Protein AF-A0A0G0KEW1-F1 (afdb_monomer_lite)

Secondary structure (DSSP, 8-state):
--THHHHHHHHHHHHHHHHHHHHHTTSHHHHHHHHHHHHHHHHHHHHHHHHHHHHHHHHHHHHHHHHHHHHHHTSS-------HHHHHHHHHHHHHHHTT--HHHHHHHHHHTT--HHHHHHHHHHHHHTT--

Foldseek 3Di:
DDPVVVVVVVVVVVVVVVVVLCVVPPDDPVSVVVVVVCCCVVVVVCVVVVVVVVVVVVVVCVVVVVVVVVVVVVPPDPPPPCDPVLVVLLVQQVVCVVVVHDLVRSLVVCVVVVDDNVSNVVSVVVNVVVVPD

pLDDT: mean 72.84, std 13.75, range [43.03, 92.44]

Sequence (133 aa):
MNSSNRISRVFLGMVASFLLLSLFVGGPVNAISLILVSIICTGGVSLILWIPLWFGVGLVISSLLPVVTNSFKKSEAPEHNISNDQKALIDYIHQSRAKGVSDDNVFSLLKSNGWAENAIHDAFGLVATHKET

Radius of gyration: 34.49 Å; chains: 1; bounding box: 68×23×78 Å

Structure (mmCIF, N/CA/C/O backbone):
data_AF-A0A0G0KEW1-F1
#
_entry.id   AF-A0A0G0KEW1-F1
#
loop_
_atom_site.group_PDB
_atom_site.id
_atom_site.type_symbol
_atom_site.label_atom_id
_atom_site.label_alt_id
_atom_site.label_comp_id
_atom_site.label_asym_id
_atom_site.label_entity_id
_atom_site.label_seq_id
_atom_site.pdbx_PDB_ins_code
_atom_site.Cartn_x
_atom_site.Cartn_y
_atom_site.Cartn_z
_atom_site.occupancy
_atom_site.B_iso_or_equiv
_atom_site.auth_seq_id
_atom_site.auth_comp_id
_atom_site.auth_asym_id
_atom_site.auth_atom_id
_atom_site.pdbx_PDB_model_num
ATOM 1 N N . MET A 1 1 ? 29.039 -9.812 3.686 1.00 44.22 1 MET A N 1
ATOM 2 C CA . MET A 1 1 ? 29.073 -10.389 2.320 1.00 44.22 1 MET A CA 1
ATOM 3 C C . MET A 1 1 ? 29.167 -9.262 1.299 1.00 44.22 1 MET A C 1
ATOM 5 O O . MET A 1 1 ? 28.386 -8.323 1.353 1.00 44.22 1 MET A O 1
ATOM 9 N N . ASN A 1 2 ? 30.200 -9.329 0.458 1.00 49.66 2 ASN A N 1
ATOM 10 C CA . ASN A 1 2 ? 30.865 -8.220 -0.237 1.00 49.66 2 ASN A CA 1
ATOM 11 C C . ASN A 1 2 ? 30.043 -7.518 -1.336 1.00 49.66 2 ASN A C 1
ATOM 13 O O . ASN A 1 2 ? 29.828 -8.084 -2.408 1.00 49.66 2 ASN A O 1
ATOM 17 N N . SER A 1 3 ? 29.730 -6.233 -1.128 1.00 54.19 3 SER A N 1
ATOM 18 C CA . SER A 1 3 ? 29.239 -5.305 -2.169 1.00 54.19 3 SER A CA 1
ATOM 19 C C . SER A 1 3 ? 30.257 -5.102 -3.314 1.00 54.19 3 SER A C 1
ATOM 21 O O . SER A 1 3 ? 29.886 -4.941 -4.477 1.00 54.19 3 SER A O 1
ATOM 23 N N . SER A 1 4 ? 31.555 -5.245 -3.014 1.00 56.41 4 SER A N 1
ATOM 24 C CA . SER A 1 4 ? 32.667 -5.096 -3.970 1.00 56.41 4 SER A CA 1
ATOM 25 C C . SER A 1 4 ? 32.585 -6.054 -5.177 1.00 56.41 4 SER A C 1
ATOM 27 O O . SER A 1 4 ? 32.877 -5.669 -6.310 1.00 56.41 4 SER A O 1
ATOM 29 N N . ASN A 1 5 ? 32.061 -7.271 -4.986 1.00 58.31 5 ASN A N 1
ATOM 30 C CA . ASN A 1 5 ? 32.001 -8.283 -6.048 1.00 58.31 5 ASN A CA 1
ATOM 31 C C . ASN A 1 5 ? 30.899 -8.011 -7.085 1.00 58.31 5 ASN A C 1
ATOM 33 O O . ASN A 1 5 ? 30.982 -8.508 -8.207 1.00 58.31 5 ASN A O 1
ATOM 37 N N . ARG A 1 6 ? 29.858 -7.242 -6.734 1.00 57.31 6 ARG A N 1
ATOM 38 C CA . ARG A 1 6 ? 28.781 -6.892 -7.677 1.00 57.31 6 ARG A CA 1
ATOM 39 C C . ARG A 1 6 ? 29.214 -5.762 -8.601 1.00 57.31 6 ARG A C 1
ATOM 41 O O . ARG A 1 6 ? 29.045 -5.875 -9.809 1.00 57.31 6 ARG A O 1
ATOM 48 N N . ILE A 1 7 ? 29.848 -4.732 -8.042 1.00 64.88 7 ILE A N 1
ATOM 49 C CA . ILE A 1 7 ? 30.355 -3.586 -8.807 1.00 64.88 7 ILE A CA 1
ATOM 50 C C . ILE A 1 7 ? 31.463 -4.034 -9.766 1.00 64.88 7 ILE A C 1
ATOM 52 O O . ILE A 1 7 ? 31.437 -3.669 -10.937 1.00 64.88 7 ILE A O 1
ATOM 56 N N . SER A 1 8 ? 32.369 -4.907 -9.313 1.00 64.75 8 SER A N 1
ATOM 57 C CA . SER A 1 8 ? 33.441 -5.441 -10.159 1.00 64.75 8 SER A CA 1
ATOM 58 C C . SER A 1 8 ? 32.909 -6.250 -11.350 1.00 64.75 8 SER A C 1
ATOM 60 O O . SER A 1 8 ? 33.399 -6.081 -12.461 1.00 64.75 8 SER A O 1
ATOM 62 N N . ARG A 1 9 ? 31.849 -7.055 -11.175 1.00 61.75 9 ARG A N 1
ATOM 63 C CA . ARG A 1 9 ? 31.232 -7.822 -12.276 1.00 61.75 9 ARG A CA 1
ATOM 64 C C . ARG A 1 9 ? 30.520 -6.936 -13.297 1.00 61.75 9 ARG A C 1
ATOM 66 O O . ARG A 1 9 ? 30.607 -7.210 -14.490 1.00 61.75 9 ARG A O 1
ATOM 73 N N . VAL A 1 10 ? 29.854 -5.874 -12.842 1.00 72.31 10 VAL A N 1
ATOM 74 C CA . VAL A 1 10 ? 29.202 -4.902 -13.736 1.00 72.31 10 VAL A CA 1
ATOM 75 C C . VAL A 1 10 ? 30.251 -4.123 -14.533 1.00 72.31 10 VAL A C 1
ATOM 77 O O . VAL A 1 10 ? 30.109 -3.981 -15.744 1.00 72.31 10 VAL A O 1
ATOM 80 N N . PHE A 1 11 ? 31.349 -3.710 -13.893 1.00 73.88 11 PHE A N 1
ATOM 81 C CA . PHE A 1 11 ? 32.467 -3.056 -14.579 1.00 73.88 11 PHE A CA 1
ATOM 82 C C . PHE A 1 11 ? 33.154 -3.978 -15.590 1.00 73.88 11 PHE A C 1
ATOM 84 O O . PHE A 1 11 ? 33.426 -3.558 -16.712 1.00 73.88 11 PHE A O 1
ATOM 91 N N . LEU A 1 12 ? 33.385 -5.246 -15.233 1.00 73.44 12 LEU A N 1
ATOM 92 C CA . LEU A 1 12 ? 34.001 -6.218 -16.138 1.00 73.44 12 LEU A CA 1
ATOM 93 C C . LEU A 1 12 ? 33.116 -6.485 -17.364 1.00 73.44 12 LEU A C 1
ATOM 95 O O . LEU A 1 12 ? 33.622 -6.548 -18.480 1.00 73.44 12 LEU A O 1
ATOM 99 N N . GLY A 1 13 ? 31.796 -6.583 -17.169 1.00 68.88 13 GLY A N 1
ATOM 100 C CA . GLY A 1 13 ? 30.834 -6.741 -18.261 1.00 68.88 13 GLY A CA 1
ATOM 101 C C . GLY A 1 13 ? 30.776 -5.520 -19.181 1.00 68.88 13 GLY A C 1
ATOM 102 O O . GLY A 1 13 ? 30.733 -5.671 -20.402 1.00 68.88 13 GLY A O 1
ATOM 103 N N . MET A 1 14 ? 30.844 -4.314 -18.612 1.00 72.94 14 MET A N 1
ATOM 104 C CA . MET A 1 14 ? 30.840 -3.063 -19.373 1.00 72.94 14 MET A CA 1
ATOM 105 C C . MET A 1 14 ? 32.108 -2.914 -20.224 1.00 72.94 14 MET A C 1
ATOM 107 O O . MET A 1 14 ? 32.018 -2.632 -21.417 1.00 72.94 14 MET A O 1
ATOM 111 N N . VAL A 1 15 ? 33.281 -3.179 -19.641 1.00 75.56 15 VAL A N 1
ATOM 112 C CA . VAL A 1 15 ? 34.573 -3.090 -20.339 1.00 75.56 15 VAL A CA 1
ATOM 113 C C . VAL A 1 15 ? 34.709 -4.181 -21.405 1.00 75.56 15 VAL A C 1
ATOM 115 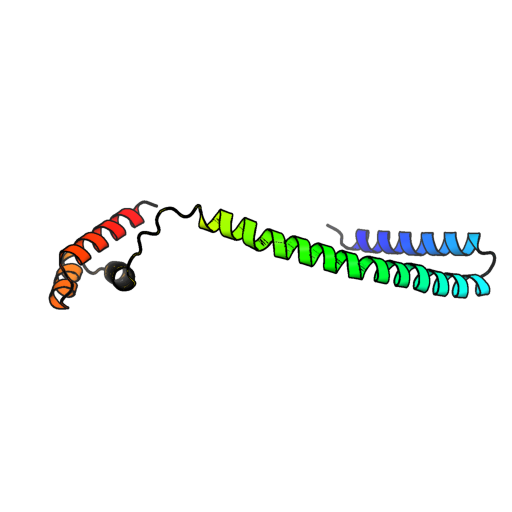O O . VAL A 1 15 ? 35.147 -3.892 -22.517 1.00 75.56 15 VAL A O 1
ATOM 118 N N . ALA A 1 16 ? 34.274 -5.413 -21.114 1.00 73.31 16 ALA A N 1
ATOM 119 C CA . ALA A 1 16 ? 34.300 -6.510 -22.081 1.00 73.31 16 ALA A CA 1
ATOM 120 C C . ALA A 1 16 ? 33.385 -6.239 -23.284 1.00 73.31 16 ALA A C 1
ATOM 122 O O . ALA A 1 16 ? 33.799 -6.434 -24.424 1.00 73.31 16 ALA A O 1
ATOM 123 N N . SER A 1 17 ? 32.177 -5.721 -23.045 1.00 67.00 17 SER A N 1
ATOM 124 C CA . SER A 1 17 ? 31.239 -5.369 -24.120 1.00 67.00 17 SER A CA 1
ATOM 125 C C . SER A 1 17 ? 31.782 -4.232 -24.990 1.00 67.00 17 SER A C 1
ATOM 127 O O . SER A 1 17 ? 31.677 -4.281 -26.213 1.00 67.00 17 SER A O 1
ATOM 129 N N . PHE A 1 18 ? 32.427 -3.236 -24.373 1.00 64.81 18 PHE A N 1
ATOM 130 C CA . PHE A 1 18 ? 33.020 -2.097 -25.075 1.00 64.81 18 PHE A CA 1
ATOM 131 C C . PHE A 1 18 ? 34.221 -2.493 -25.951 1.00 64.81 18 PHE A C 1
ATOM 133 O O . PHE A 1 18 ? 34.363 -2.011 -27.078 1.00 64.81 18 PHE A O 1
ATOM 140 N N . LEU A 1 19 ? 35.061 -3.414 -25.466 1.00 67.88 19 LEU A N 1
ATOM 141 C CA . LEU A 1 19 ? 36.190 -3.964 -26.221 1.00 67.88 19 LEU A CA 1
ATOM 142 C C . LEU A 1 19 ? 35.734 -4.848 -27.387 1.00 67.88 19 LEU A C 1
ATOM 144 O O . LEU A 1 19 ? 36.279 -4.729 -28.484 1.00 67.88 19 LEU A O 1
ATOM 148 N N . LEU A 1 20 ? 34.714 -5.687 -27.179 1.00 64.50 20 LEU A N 1
ATOM 149 C CA . LEU A 1 20 ? 34.178 -6.555 -28.231 1.00 64.50 20 LEU A CA 1
ATOM 150 C C . LEU A 1 20 ? 33.554 -5.736 -29.373 1.00 64.50 20 LEU A C 1
ATOM 152 O O . LEU A 1 20 ? 33.775 -6.031 -30.546 1.00 64.50 20 LEU A O 1
ATOM 156 N N . LEU A 1 21 ? 32.830 -4.667 -29.025 1.00 57.31 21 LEU A N 1
ATOM 157 C CA . LEU A 1 21 ? 32.245 -3.731 -29.987 1.00 57.31 21 LEU A CA 1
ATOM 158 C C . LEU A 1 21 ? 33.313 -2.911 -30.724 1.00 57.31 21 LEU A C 1
ATOM 160 O O . LEU A 1 21 ? 33.190 -2.692 -31.926 1.00 57.31 21 LEU A O 1
ATOM 164 N N . SER A 1 22 ? 34.391 -2.509 -30.042 1.00 57.84 22 SER A N 1
ATOM 165 C CA . SER A 1 22 ? 35.506 -1.789 -30.679 1.00 57.84 22 SER A CA 1
ATOM 166 C C . SER A 1 22 ? 36.270 -2.652 -31.689 1.00 57.84 22 SER A C 1
ATOM 168 O O . SER A 1 22 ? 36.723 -2.137 -32.710 1.00 57.84 22 SER A O 1
ATOM 170 N N . LEU A 1 23 ? 36.382 -3.961 -31.435 1.00 61.72 23 LEU A N 1
ATOM 171 C CA . LEU A 1 23 ? 37.024 -4.917 -32.343 1.00 61.72 23 LEU A CA 1
ATOM 172 C C . LEU A 1 23 ? 36.184 -5.208 -33.593 1.00 61.72 23 LEU A C 1
ATOM 174 O O . LEU A 1 23 ? 36.739 -5.324 -34.681 1.00 61.72 23 LEU A O 1
ATOM 178 N N . PHE A 1 24 ? 34.858 -5.290 -33.460 1.00 55.12 24 PHE A N 1
ATOM 179 C CA . PHE A 1 24 ? 33.966 -5.600 -34.584 1.00 55.12 24 PHE A CA 1
ATOM 180 C C . PHE A 1 24 ? 33.756 -4.434 -35.563 1.00 55.12 24 PHE A C 1
ATOM 182 O O . PHE A 1 24 ? 33.413 -4.669 -36.718 1.00 55.12 24 PHE A O 1
ATOM 189 N N . VAL A 1 25 ? 33.948 -3.184 -35.127 1.00 58.78 25 VAL A N 1
ATOM 190 C CA . VAL A 1 25 ? 33.561 -1.990 -35.908 1.00 58.78 25 VAL A CA 1
ATOM 191 C C . VAL A 1 25 ? 34.741 -1.335 -36.652 1.00 58.78 25 VAL A C 1
ATOM 193 O O . VAL A 1 25 ? 34.546 -0.415 -37.442 1.00 58.78 25 VAL A O 1
ATOM 196 N N . GLY A 1 26 ? 35.970 -1.840 -36.492 1.00 55.66 26 GLY A N 1
ATOM 197 C CA . GLY A 1 26 ? 37.084 -1.495 -37.389 1.00 55.66 26 GLY A CA 1
ATOM 198 C C . GLY A 1 26 ? 37.611 -0.055 -37.283 1.00 55.66 26 GLY A C 1
ATOM 199 O O . GLY A 1 26 ? 38.239 0.431 -38.219 1.00 55.66 26 GLY A O 1
ATOM 200 N N . GLY A 1 27 ? 37.382 0.637 -36.161 1.00 58.91 27 GLY A N 1
ATOM 201 C CA . GLY A 1 27 ? 38.000 1.938 -35.881 1.00 58.91 27 GLY A CA 1
ATOM 202 C C . GLY A 1 27 ? 37.186 2.846 -34.945 1.00 58.91 27 GLY A C 1
ATOM 203 O O . GLY A 1 27 ? 35.954 2.816 -34.963 1.00 58.91 27 GLY A O 1
ATOM 204 N N . PRO A 1 28 ? 37.848 3.701 -34.141 1.00 56.88 28 PRO A N 1
ATOM 205 C CA . PRO A 1 28 ? 37.214 4.427 -33.033 1.00 56.88 28 PRO A CA 1
ATOM 206 C C . PRO A 1 28 ? 36.264 5.557 -33.464 1.00 56.88 28 PRO A C 1
ATOM 208 O O . PRO A 1 28 ? 35.354 5.908 -32.717 1.00 56.88 28 PRO A O 1
ATOM 211 N N . VAL A 1 29 ? 36.430 6.120 -34.665 1.00 58.34 29 VAL A N 1
ATOM 212 C CA . VAL A 1 29 ? 35.687 7.324 -35.088 1.00 58.34 29 VAL A CA 1
ATOM 213 C C . VAL A 1 29 ? 34.282 6.987 -35.613 1.00 58.34 29 VAL A C 1
ATOM 215 O O . VAL A 1 29 ? 33.314 7.662 -35.269 1.00 58.34 29 VAL A O 1
ATOM 218 N N . ASN A 1 30 ? 34.137 5.890 -36.365 1.00 54.59 30 ASN A N 1
ATOM 219 C CA . ASN A 1 30 ? 32.829 5.410 -36.837 1.00 54.59 30 ASN A CA 1
ATOM 220 C C . ASN A 1 30 ? 32.065 4.627 -35.757 1.00 54.59 30 ASN A C 1
ATOM 222 O O . ASN A 1 30 ? 30.833 4.614 -35.760 1.00 54.59 30 ASN A O 1
ATOM 226 N N . ALA A 1 31 ? 32.778 4.033 -34.794 1.00 57.78 31 ALA A N 1
ATOM 227 C CA . ALA A 1 31 ? 32.175 3.314 -33.677 1.00 57.78 31 ALA A CA 1
ATOM 228 C C . ALA A 1 31 ? 31.360 4.232 -32.755 1.00 57.78 31 ALA A C 1
ATOM 230 O O . ALA A 1 31 ? 30.256 3.867 -32.370 1.00 57.78 31 ALA A O 1
ATOM 231 N N . ILE A 1 32 ? 31.841 5.442 -32.447 1.00 63.81 32 ILE A N 1
ATOM 232 C CA . ILE A 1 32 ? 31.125 6.369 -31.550 1.00 63.81 32 ILE A CA 1
ATOM 233 C C . ILE A 1 32 ? 29.800 6.841 -32.169 1.00 63.81 32 ILE A C 1
ATOM 235 O O . ILE A 1 32 ? 28.782 6.869 -31.477 1.00 63.81 32 ILE A O 1
ATOM 239 N N . SER A 1 33 ? 29.779 7.144 -33.472 1.00 62.25 33 SER A N 1
ATOM 240 C CA . SER A 1 33 ? 28.545 7.548 -34.166 1.00 62.25 33 SER A CA 1
ATOM 241 C C . SER A 1 33 ? 27.540 6.400 -34.284 1.00 62.25 33 SER A C 1
ATOM 243 O O . SER A 1 33 ? 26.349 6.607 -34.052 1.00 62.25 33 SER A O 1
ATOM 245 N N . LEU A 1 34 ? 28.000 5.175 -34.568 1.00 61.34 34 LEU A N 1
ATOM 246 C CA . LEU A 1 34 ? 27.132 3.994 -34.588 1.00 61.34 34 LEU A CA 1
ATOM 247 C C . LEU A 1 34 ? 26.630 3.610 -33.195 1.00 61.34 34 LEU A C 1
ATOM 249 O O . LEU A 1 34 ? 25.489 3.182 -33.070 1.00 61.34 34 LEU A O 1
ATOM 253 N N . ILE A 1 35 ? 27.430 3.797 -32.144 1.00 66.62 35 ILE A N 1
ATOM 254 C CA . ILE A 1 35 ? 27.013 3.558 -30.758 1.00 66.62 35 ILE A CA 1
ATOM 255 C C . ILE A 1 35 ? 25.976 4.596 -30.326 1.00 66.62 35 ILE A C 1
ATOM 257 O O . ILE A 1 35 ? 24.980 4.212 -29.730 1.00 66.62 35 ILE A O 1
ATOM 261 N N . LEU A 1 36 ? 26.138 5.880 -30.658 1.00 63.09 36 LEU A N 1
ATOM 262 C CA . LEU A 1 36 ? 25.136 6.908 -30.346 1.00 63.09 36 LEU A CA 1
ATOM 263 C C . LEU A 1 36 ? 23.820 6.676 -31.096 1.00 63.09 36 LEU A C 1
ATOM 265 O O . LEU A 1 36 ? 22.760 6.705 -30.476 1.00 63.09 36 LEU A O 1
ATOM 269 N N . VAL A 1 37 ? 23.876 6.370 -32.396 1.00 68.69 37 VAL A N 1
ATOM 270 C CA . VAL A 1 37 ? 22.687 6.000 -33.182 1.00 68.69 37 VAL A CA 1
ATOM 271 C C . VAL A 1 37 ? 22.062 4.715 -32.651 1.00 68.69 37 VAL A C 1
ATOM 273 O O . VAL A 1 37 ? 20.852 4.657 -32.492 1.00 68.69 37 VAL A O 1
ATOM 276 N N . SER A 1 38 ? 22.860 3.710 -32.292 1.00 68.00 38 SER A N 1
ATOM 277 C CA . SER A 1 38 ? 22.361 2.464 -31.712 1.00 68.00 38 SER A CA 1
ATOM 278 C C . SER A 1 38 ? 21.774 2.681 -30.319 1.00 68.00 38 SER A C 1
ATOM 280 O O . SER A 1 38 ? 20.731 2.125 -30.025 1.00 68.00 38 SER A O 1
ATOM 282 N N . ILE A 1 39 ? 22.333 3.543 -29.470 1.00 68.38 39 ILE A N 1
ATOM 283 C CA . ILE A 1 39 ? 21.757 3.882 -28.158 1.00 68.38 39 ILE A CA 1
ATOM 284 C C . ILE A 1 39 ? 20.456 4.669 -28.327 1.00 68.38 39 ILE A C 1
ATOM 286 O O . ILE A 1 39 ? 19.509 4.422 -27.590 1.00 68.38 39 ILE A O 1
ATOM 290 N N . ILE A 1 40 ? 20.364 5.571 -29.305 1.00 66.44 40 ILE A N 1
ATOM 291 C CA . ILE A 1 40 ? 19.131 6.312 -29.602 1.00 66.44 40 ILE A CA 1
ATOM 292 C C . ILE A 1 40 ? 18.082 5.394 -30.246 1.00 66.44 40 ILE A C 1
ATOM 294 O O . ILE A 1 40 ? 16.905 5.502 -29.922 1.00 66.44 40 ILE A O 1
ATOM 298 N N . CYS A 1 41 ? 18.476 4.442 -31.092 1.00 64.94 41 CYS A N 1
ATOM 299 C CA . CYS A 1 41 ? 17.567 3.456 -31.675 1.00 64.94 41 CYS A CA 1
ATOM 300 C C . CYS A 1 41 ? 17.147 2.393 -30.652 1.00 64.94 41 CYS A C 1
ATOM 302 O O . CYS A 1 41 ? 15.973 2.072 -30.564 1.00 64.94 41 CYS A O 1
ATOM 304 N N . THR A 1 42 ? 18.053 1.888 -29.820 1.00 67.75 42 THR A N 1
ATOM 305 C CA . THR A 1 42 ? 17.747 0.884 -28.787 1.00 67.75 42 THR A CA 1
ATOM 306 C C . THR A 1 42 ? 17.006 1.533 -27.620 1.00 67.75 42 THR A C 1
ATOM 308 O O . THR A 1 42 ? 16.014 0.994 -27.146 1.00 67.75 42 THR A O 1
ATOM 311 N N . GLY A 1 43 ? 17.422 2.727 -27.197 1.00 62.75 43 GLY A N 1
ATOM 312 C CA . GLY A 1 43 ? 16.775 3.516 -26.152 1.00 62.75 43 GLY A CA 1
ATOM 313 C C . GLY A 1 43 ? 15.441 4.104 -26.601 1.00 62.75 43 GLY A C 1
ATOM 314 O O . GLY A 1 43 ? 14.470 4.017 -25.863 1.00 62.75 43 GLY A O 1
ATOM 315 N N . GLY A 1 44 ? 15.354 4.629 -27.824 1.00 67.50 44 GLY A N 1
ATOM 316 C CA . GLY A 1 44 ? 14.130 5.194 -28.394 1.00 67.50 44 GLY A CA 1
ATOM 317 C C . GLY A 1 44 ? 13.083 4.134 -28.727 1.00 67.50 44 GLY A C 1
ATOM 318 O O . GLY A 1 44 ? 11.924 4.289 -28.348 1.00 67.50 44 GLY A O 1
ATOM 319 N N . VAL A 1 45 ? 13.478 3.020 -29.357 1.00 70.88 45 VAL A N 1
ATOM 320 C CA . VAL A 1 45 ? 12.552 1.907 -29.637 1.00 70.88 45 VAL A CA 1
ATOM 321 C C . VAL A 1 45 ? 12.145 1.209 -28.342 1.00 70.88 45 VAL A C 1
ATOM 323 O O . VAL A 1 45 ? 10.969 0.890 -28.174 1.00 70.88 45 VAL A O 1
ATOM 326 N N . SER A 1 46 ? 13.064 1.043 -27.381 1.00 68.81 46 SER A N 1
ATOM 327 C CA . SER A 1 46 ? 12.695 0.526 -26.062 1.00 68.81 46 SER A CA 1
ATOM 328 C C . SER A 1 46 ? 11.726 1.467 -25.349 1.00 68.81 46 SER A C 1
ATOM 330 O O . SER A 1 46 ? 10.796 0.969 -24.730 1.00 68.81 46 SER A O 1
ATOM 332 N N . LEU A 1 47 ? 11.871 2.795 -25.454 1.00 69.75 47 LEU A N 1
ATOM 333 C CA . LEU A 1 47 ? 10.936 3.745 -24.836 1.00 69.75 47 LEU A CA 1
ATOM 334 C C . LEU A 1 47 ? 9.546 3.684 -25.487 1.00 69.75 47 LEU A C 1
ATOM 336 O O . LEU A 1 47 ? 8.533 3.673 -24.788 1.00 69.75 47 LEU A O 1
ATOM 340 N N . ILE A 1 48 ? 9.504 3.592 -26.819 1.00 77.25 48 ILE A N 1
ATOM 341 C CA . ILE A 1 48 ? 8.266 3.470 -27.602 1.00 77.25 48 ILE A CA 1
ATOM 342 C C . ILE A 1 48 ? 7.536 2.162 -27.303 1.00 77.25 48 ILE A C 1
ATOM 344 O O . ILE A 1 48 ? 6.312 2.159 -27.292 1.00 77.25 48 ILE A O 1
ATOM 348 N N . LEU A 1 49 ? 8.249 1.066 -27.036 1.00 74.12 49 LEU A N 1
ATOM 349 C CA . LEU A 1 49 ? 7.639 -0.196 -26.606 1.00 74.12 49 LEU A CA 1
ATOM 350 C C . LEU A 1 49 ? 7.249 -0.179 -25.122 1.00 74.12 49 LEU A C 1
ATOM 352 O O . LEU A 1 49 ? 6.263 -0.801 -24.735 1.00 74.12 49 LEU A O 1
ATOM 356 N N . TRP A 1 50 ? 7.988 0.549 -24.286 1.00 73.19 50 TRP A N 1
ATOM 357 C CA . TRP A 1 50 ? 7.783 0.588 -22.839 1.00 73.19 50 TRP A CA 1
ATOM 358 C C . TRP A 1 50 ? 6.545 1.388 -22.422 1.00 73.19 50 TRP A C 1
ATOM 360 O O . TRP A 1 50 ? 5.809 0.958 -21.535 1.00 73.19 50 TRP A O 1
ATOM 370 N N . ILE A 1 51 ? 6.279 2.521 -23.081 1.00 81.31 51 ILE A N 1
ATOM 371 C CA . ILE A 1 51 ? 5.102 3.367 -22.817 1.00 81.31 51 ILE A CA 1
ATOM 372 C C . ILE A 1 51 ? 3.769 2.598 -22.978 1.00 81.31 51 ILE A C 1
ATOM 374 O O . ILE A 1 51 ? 2.984 2.584 -22.026 1.00 81.31 51 ILE A O 1
ATOM 378 N N . PRO A 1 52 ? 3.483 1.920 -24.109 1.00 78.00 52 PRO A N 1
ATOM 379 C CA . PRO A 1 52 ? 2.252 1.151 -24.269 1.00 78.00 52 PRO A CA 1
ATOM 380 C C . PRO A 1 52 ? 2.216 -0.083 -23.363 1.00 78.00 52 PRO A C 1
ATOM 382 O O . PRO A 1 52 ? 1.138 -0.452 -22.900 1.00 78.00 52 PRO A O 1
ATOM 385 N N . LEU A 1 53 ? 3.370 -0.687 -23.045 1.00 79.75 53 LEU A N 1
ATOM 386 C CA . LEU A 1 53 ? 3.439 -1.796 -22.093 1.00 79.75 53 LEU A CA 1
ATOM 387 C C . LEU A 1 53 ? 2.963 -1.356 -20.699 1.00 79.75 53 LEU A C 1
ATOM 389 O O . LEU A 1 53 ? 2.126 -2.022 -20.097 1.00 79.75 53 LEU A O 1
ATOM 393 N N . TRP A 1 54 ? 3.431 -0.203 -20.213 1.00 81.88 54 TRP A N 1
ATOM 394 C CA . TRP A 1 54 ? 3.005 0.362 -18.927 1.00 81.88 54 TRP A CA 1
ATOM 395 C C . TRP A 1 54 ? 1.531 0.745 -18.910 1.00 81.88 54 TRP A C 1
ATOM 397 O O . TRP A 1 54 ? 0.843 0.492 -17.922 1.00 81.88 54 TRP A O 1
ATOM 407 N N . PHE A 1 55 ? 1.031 1.304 -20.010 1.00 86.62 55 PHE A N 1
ATOM 408 C CA . PHE A 1 55 ? -0.385 1.626 -20.135 1.00 86.62 55 PHE A CA 1
ATOM 409 C C . PHE A 1 55 ? -1.259 0.362 -20.106 1.00 86.62 55 PHE A C 1
ATOM 411 O O . PHE A 1 55 ? -2.269 0.317 -19.404 1.00 86.62 55 PHE A O 1
ATOM 418 N N . GLY A 1 56 ? -0.828 -0.700 -20.795 1.00 85.75 56 GLY A N 1
ATOM 419 C CA . GLY A 1 56 ? -1.488 -2.005 -20.773 1.00 85.75 56 GLY A CA 1
ATOM 420 C C . GLY A 1 56 ? -1.504 -2.628 -19.377 1.00 85.75 56 GLY A C 1
ATOM 421 O O . GLY A 1 56 ? -2.563 -3.023 -18.894 1.00 85.75 56 GLY A O 1
ATOM 422 N N . VAL A 1 57 ? -0.358 -2.651 -18.688 1.00 86.50 57 VAL A N 1
ATOM 423 C CA . VAL A 1 57 ? -0.273 -3.153 -17.306 1.00 86.50 57 VAL A CA 1
ATOM 424 C C . VAL A 1 57 ? -1.157 -2.328 -16.362 1.00 86.50 57 VAL A C 1
ATOM 426 O O . VAL A 1 57 ? -1.875 -2.902 -15.545 1.00 86.50 57 VAL A O 1
ATOM 429 N N . GLY A 1 58 ? -1.181 -1.000 -16.507 1.00 84.94 58 GLY A N 1
ATOM 430 C CA . GLY A 1 58 ? -2.034 -0.115 -15.712 1.00 84.94 58 GLY A CA 1
ATOM 431 C C . GLY A 1 58 ? -3.532 -0.381 -15.901 1.00 84.94 58 GLY A C 1
ATOM 432 O O . GLY A 1 58 ? -4.270 -0.431 -14.913 1.00 84.94 58 GLY A O 1
ATOM 433 N N . LEU A 1 59 ? -3.981 -0.622 -17.138 1.00 85.50 59 LEU A N 1
ATOM 434 C CA . LEU A 1 59 ? -5.373 -0.986 -17.434 1.00 85.50 59 LEU A CA 1
ATOM 435 C C . LEU A 1 59 ? -5.741 -2.362 -16.873 1.00 85.50 59 LEU A C 1
ATOM 437 O O . LEU A 1 59 ? -6.807 -2.515 -16.277 1.00 85.50 59 LEU A O 1
ATOM 441 N N . VAL A 1 60 ? -4.852 -3.348 -17.009 1.00 86.06 60 VAL A N 1
ATOM 442 C CA . VAL A 1 60 ? -5.067 -4.700 -16.473 1.00 86.06 60 VAL A CA 1
ATOM 443 C C . VAL A 1 60 ? -5.181 -4.665 -14.947 1.00 86.06 60 VAL A C 1
ATOM 445 O O . VAL A 1 60 ? -6.129 -5.218 -14.394 1.00 86.06 60 VAL A O 1
ATOM 448 N N . ILE A 1 61 ? -4.281 -3.957 -14.258 1.00 84.44 61 ILE A N 1
ATOM 449 C CA . ILE A 1 61 ? -4.325 -3.810 -12.795 1.00 84.44 61 ILE A CA 1
ATOM 450 C C . ILE A 1 61 ? -5.598 -3.077 -12.357 1.00 84.44 61 ILE A C 1
ATOM 452 O O . ILE A 1 61 ? -6.281 -3.533 -11.441 1.00 84.44 61 ILE A O 1
ATOM 456 N N . SER A 1 62 ? -5.959 -1.987 -13.038 1.00 83.00 62 SER A N 1
ATOM 457 C CA . SER A 1 62 ? -7.178 -1.222 -12.738 1.00 83.00 62 SER A CA 1
ATOM 458 C C . SER A 1 62 ? -8.450 -2.049 -12.935 1.00 83.00 62 SER A C 1
ATOM 460 O O . SER A 1 62 ? -9.404 -1.886 -12.181 1.00 83.00 62 SER A O 1
ATOM 462 N N . SER A 1 63 ? -8.460 -2.971 -13.902 1.00 79.62 63 SER A N 1
ATOM 463 C CA . SER A 1 63 ? -9.584 -3.882 -14.130 1.00 79.62 63 SER A CA 1
ATOM 464 C C . SER A 1 63 ? -9.621 -5.056 -13.147 1.00 79.62 63 SER A C 1
ATOM 466 O O . SER A 1 63 ? -10.705 -5.566 -12.864 1.00 79.62 63 SER A O 1
ATOM 468 N N . LEU A 1 64 ? -8.474 -5.498 -12.619 1.00 77.56 64 LEU A N 1
ATOM 469 C CA . LEU A 1 64 ? -8.414 -6.559 -11.606 1.00 77.56 64 LEU A CA 1
ATOM 470 C C . LEU A 1 64 ? -8.717 -6.052 -10.191 1.00 77.56 64 LEU A C 1
ATOM 472 O O . LEU A 1 64 ? -9.272 -6.804 -9.388 1.00 77.56 64 LEU A O 1
ATOM 476 N N . LEU A 1 65 ? -8.401 -4.792 -9.880 1.00 74.12 65 LEU A N 1
ATOM 477 C CA . LEU A 1 65 ? -8.680 -4.184 -8.576 1.00 74.12 65 LEU A CA 1
ATOM 478 C C . LEU A 1 65 ? -10.141 -4.351 -8.105 1.00 74.12 65 LEU A C 1
ATOM 480 O O . LEU A 1 65 ? -10.331 -4.801 -6.973 1.00 74.12 65 LEU A O 1
ATOM 484 N N . PRO A 1 66 ? -11.184 -4.053 -8.909 1.00 71.50 66 PRO A N 1
ATOM 485 C CA . PRO A 1 66 ? -12.573 -4.237 -8.486 1.00 71.50 66 PRO A CA 1
ATOM 486 C C . PRO A 1 66 ? -12.938 -5.714 -8.295 1.00 71.50 66 PRO A C 1
ATOM 488 O O . PRO A 1 66 ? -13.743 -6.036 -7.430 1.00 71.50 66 PRO A O 1
ATOM 491 N N . VAL A 1 67 ? -12.333 -6.638 -9.047 1.00 73.88 67 VAL A N 1
ATOM 492 C CA . VAL A 1 67 ? -12.615 -8.081 -8.927 1.00 73.88 67 VAL A CA 1
ATOM 493 C C . VAL A 1 67 ? -12.038 -8.644 -7.628 1.00 73.88 67 VAL A C 1
ATOM 495 O O . VAL A 1 67 ? -12.712 -9.394 -6.920 1.00 73.88 67 VAL A O 1
ATOM 498 N N . VAL A 1 68 ? -10.817 -8.239 -7.272 1.00 69.69 68 VAL A N 1
ATOM 499 C CA . VAL A 1 68 ? -10.164 -8.659 -6.026 1.00 69.69 68 VAL A CA 1
ATOM 500 C C . VAL A 1 68 ? -10.817 -7.981 -4.820 1.00 69.69 68 VAL A C 1
ATOM 502 O O . VAL A 1 68 ? -11.164 -8.661 -3.860 1.00 69.69 68 VAL A O 1
ATOM 505 N N . THR A 1 69 ? -11.087 -6.674 -4.875 1.00 67.81 69 THR A N 1
ATOM 506 C CA . THR A 1 69 ? -11.739 -5.958 -3.760 1.00 67.81 69 THR A CA 1
ATOM 507 C C . THR A 1 69 ? -13.178 -6.417 -3.511 1.00 67.81 69 THR A C 1
ATOM 509 O O . THR A 1 69 ? -13.577 -6.542 -2.354 1.00 67.81 69 THR A O 1
ATOM 512 N N . ASN A 1 70 ? -13.942 -6.767 -4.552 1.00 60.75 70 ASN A N 1
ATOM 513 C CA . ASN A 1 70 ? -15.270 -7.368 -4.383 1.00 60.75 70 ASN A CA 1
ATOM 514 C C . ASN A 1 70 ? -15.208 -8.810 -3.855 1.00 60.75 70 ASN A C 1
ATOM 516 O O . ASN A 1 70 ? -16.136 -9.250 -3.180 1.00 60.75 70 ASN A O 1
ATOM 520 N N . SER A 1 71 ? -14.119 -9.538 -4.122 1.00 58.06 71 SER A N 1
ATOM 521 C CA . SER A 1 71 ? -13.914 -10.887 -3.578 1.00 58.06 71 SER A CA 1
ATOM 522 C C . SER A 1 71 ? -13.518 -10.859 -2.098 1.00 58.06 71 SER A C 1
ATOM 524 O O . SER A 1 71 ? -13.975 -11.708 -1.340 1.00 58.06 71 SER A O 1
ATOM 526 N N . PHE A 1 72 ? -12.756 -9.850 -1.659 1.00 56.03 72 PHE A N 1
ATOM 527 C CA . PHE A 1 72 ? -12.459 -9.637 -0.236 1.00 56.03 72 PHE A CA 1
ATOM 528 C C . PHE A 1 72 ? -13.672 -9.113 0.548 1.00 56.03 72 PHE A C 1
ATOM 530 O O . PHE A 1 72 ? -13.944 -9.617 1.632 1.00 56.03 72 PHE A O 1
ATOM 537 N N . LYS A 1 73 ? -14.481 -8.206 -0.024 1.00 54.12 73 LYS A N 1
ATOM 538 C CA . LYS A 1 73 ? -15.731 -7.738 0.614 1.00 54.12 73 LYS A CA 1
ATOM 539 C C . LYS A 1 73 ? -16.793 -8.825 0.800 1.00 54.12 73 LYS A C 1
ATOM 541 O O . LYS A 1 73 ? -17.688 -8.661 1.617 1.00 54.12 73 LYS A O 1
ATOM 546 N N . LYS A 1 74 ? -16.733 -9.923 0.041 1.00 52.38 74 LYS A N 1
ATOM 547 C CA . LYS A 1 74 ? -17.705 -11.024 0.147 1.00 52.38 74 LYS A CA 1
ATOM 548 C C . LYS A 1 74 ? -17.332 -12.062 1.215 1.00 52.38 74 LYS A C 1
ATOM 550 O O . LYS A 1 74 ? -18.102 -12.991 1.434 1.00 52.38 74 LYS A O 1
ATOM 555 N N . SER A 1 75 ? -16.168 -11.920 1.854 1.00 49.75 75 SER A N 1
ATOM 556 C CA . SER A 1 75 ? -15.647 -12.898 2.814 1.00 49.75 75 SER A CA 1
ATOM 557 C C . SER A 1 75 ? -15.418 -12.339 4.221 1.00 49.75 75 SER A C 1
ATOM 559 O O . SER A 1 75 ? -14.871 -13.051 5.062 1.00 49.75 75 SER A O 1
ATOM 561 N N . GLU A 1 76 ? -15.866 -11.115 4.503 1.00 46.59 76 GLU A N 1
ATOM 562 C CA . GLU A 1 76 ? -16.114 -10.699 5.879 1.00 46.59 76 GLU A CA 1
ATOM 563 C C . GLU A 1 76 ? -17.469 -11.276 6.299 1.00 46.59 76 GLU A C 1
ATOM 565 O O . GLU A 1 76 ? -18.512 -11.016 5.695 1.00 46.59 76 GLU A O 1
ATOM 570 N N . ALA A 1 77 ? -17.401 -12.150 7.304 1.00 54.84 77 ALA A N 1
ATOM 571 C CA . ALA A 1 77 ? -18.506 -12.596 8.140 1.00 54.84 77 ALA A CA 1
ATOM 572 C C . ALA A 1 77 ? -19.471 -11.433 8.440 1.00 54.84 77 ALA A C 1
ATOM 574 O O . ALA A 1 77 ? -19.018 -10.291 8.418 1.00 54.84 77 ALA A O 1
ATOM 575 N N . PRO A 1 78 ? -20.766 -11.687 8.727 1.00 46.28 78 PRO A N 1
ATOM 576 C CA . PRO A 1 78 ? -21.721 -10.624 9.025 1.00 46.28 78 PRO A CA 1
ATOM 577 C C . P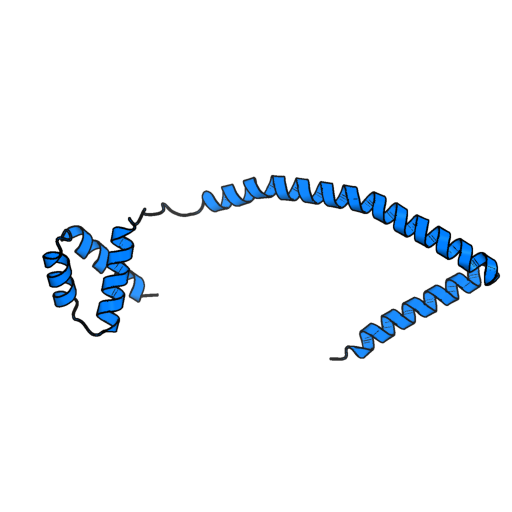RO A 1 78 ? -21.088 -9.676 10.036 1.00 46.28 78 PRO A C 1
ATOM 579 O O . PRO A 1 78 ? -20.842 -10.059 11.179 1.00 46.28 78 PRO A O 1
ATOM 582 N N . GLU A 1 79 ? -20.750 -8.477 9.565 1.00 47.31 79 GLU A N 1
ATOM 583 C CA . GLU A 1 79 ? -20.254 -7.397 10.389 1.00 47.31 79 GLU A CA 1
ATOM 584 C C . GLU A 1 79 ? -21.411 -7.129 11.344 1.00 47.31 79 GLU A C 1
ATOM 586 O O . GLU A 1 79 ? -22.431 -6.538 10.978 1.00 47.31 79 GLU A O 1
ATOM 591 N N . HIS A 1 80 ? -21.330 -7.718 12.539 1.00 52.03 80 HIS A N 1
ATOM 592 C CA . HIS A 1 80 ? -22.192 -7.353 13.638 1.00 52.03 80 HIS A CA 1
ATOM 593 C C . HIS A 1 80 ? -21.925 -5.867 13.782 1.00 52.03 80 HIS A C 1
ATOM 595 O O . HIS A 1 80 ? -20.829 -5.477 14.173 1.00 52.03 80 HIS A O 1
ATOM 601 N N . ASN A 1 81 ? -22.865 -5.058 13.305 1.00 51.81 81 ASN A N 1
ATOM 602 C CA . ASN A 1 81 ? -22.745 -3.618 13.205 1.00 51.81 81 ASN A CA 1
ATOM 603 C C . ASN A 1 81 ? -22.771 -3.095 14.643 1.00 51.81 81 ASN A C 1
ATOM 605 O O . ASN A 1 81 ? -23.819 -2.730 15.173 1.00 51.81 81 ASN A O 1
ATOM 609 N N . ILE A 1 82 ? -21.634 -3.237 15.330 1.00 59.81 82 ILE A N 1
ATOM 610 C CA . ILE A 1 82 ? -21.411 -2.765 16.684 1.00 59.81 82 ILE A CA 1
ATOM 611 C C . ILE A 1 82 ? -21.536 -1.258 16.549 1.00 59.81 82 ILE A C 1
ATOM 613 O O . ILE A 1 82 ? -20.652 -0.597 16.003 1.00 59.81 82 ILE A O 1
ATOM 617 N N . SER A 1 83 ? -22.686 -0.738 16.986 1.00 72.12 83 SER A N 1
ATOM 618 C CA . SER A 1 83 ? -22.949 0.695 17.014 1.00 72.12 83 SER A CA 1
ATOM 619 C C . SER A 1 83 ? -21.762 1.394 17.674 1.00 72.12 83 SER A C 1
ATOM 621 O O . SER A 1 83 ? -21.184 0.869 18.631 1.00 72.12 83 SER A O 1
ATOM 623 N N . ASN A 1 84 ? -21.397 2.583 17.192 1.00 78.69 84 ASN A N 1
ATOM 624 C CA . ASN A 1 84 ? -20.315 3.379 17.782 1.00 78.69 84 ASN A CA 1
ATOM 625 C C . ASN A 1 84 ? -20.467 3.517 19.308 1.00 78.69 84 ASN A C 1
ATOM 627 O O . ASN A 1 84 ? -19.472 3.515 20.031 1.00 78.69 84 ASN A O 1
ATOM 631 N N . ASP A 1 85 ? -21.709 3.542 19.794 1.00 79.12 85 ASP A N 1
ATOM 632 C CA . ASP A 1 85 ? -22.047 3.584 21.216 1.00 79.12 85 ASP A CA 1
ATOM 633 C C . ASP A 1 85 ? -21.579 2.334 21.976 1.00 79.12 85 ASP A C 1
ATOM 635 O O . ASP A 1 85 ? -21.049 2.428 23.080 1.00 79.12 85 ASP A O 1
ATOM 639 N N . GLN A 1 86 ? -21.713 1.153 21.370 1.00 81.62 86 GLN A N 1
ATOM 640 C CA . GLN A 1 86 ? -21.290 -0.116 21.959 1.00 81.62 86 GLN A CA 1
ATOM 641 C C . GLN A 1 86 ? -19.761 -0.232 21.986 1.00 81.62 86 GLN A C 1
ATOM 643 O O . GLN A 1 86 ? -19.197 -0.722 22.964 1.00 81.62 86 GLN A O 1
ATOM 648 N N . LYS A 1 87 ? -19.073 0.296 20.966 1.00 84.44 87 LYS A N 1
ATOM 649 C CA . LYS A 1 87 ? -17.607 0.390 20.964 1.00 84.44 87 LYS A CA 1
ATOM 650 C C . LYS A 1 87 ? -17.097 1.326 22.063 1.00 84.44 87 LYS A C 1
ATOM 652 O O . LYS A 1 87 ? -16.182 0.961 22.796 1.00 84.44 87 LYS A O 1
ATOM 657 N N . ALA A 1 88 ? -17.726 2.492 22.224 1.00 85.12 88 ALA A N 1
ATOM 658 C CA . ALA A 1 88 ? -17.392 3.426 23.298 1.00 85.12 88 ALA A CA 1
ATOM 659 C C . ALA A 1 88 ? -17.601 2.802 24.691 1.00 85.12 88 ALA A C 1
ATOM 661 O O . ALA A 1 88 ? -16.795 3.021 25.597 1.00 85.12 88 ALA A O 1
ATOM 662 N N . LEU A 1 89 ? -18.646 1.983 24.850 1.00 88.12 89 LEU A N 1
ATOM 663 C CA . LEU A 1 89 ? -18.940 1.277 26.096 1.00 88.12 89 LEU A CA 1
ATOM 664 C C . LEU A 1 89 ? -17.865 0.232 26.436 1.00 88.12 89 LEU A C 1
ATOM 666 O O . LEU A 1 89 ? -17.391 0.172 27.570 1.00 88.12 89 LEU A O 1
ATOM 670 N N . ILE A 1 90 ? -17.436 -0.546 25.441 1.00 87.31 90 ILE A N 1
ATOM 671 C CA . ILE A 1 90 ? -16.361 -1.539 25.570 1.00 87.31 90 ILE A CA 1
ATOM 672 C C . ILE A 1 90 ? -15.037 -0.860 25.949 1.00 87.31 90 ILE A C 1
ATOM 674 O O . ILE A 1 90 ? -14.394 -1.270 26.920 1.00 87.31 90 ILE A O 1
ATOM 678 N N . ASP A 1 91 ? -14.662 0.214 25.248 1.00 90.12 91 ASP A N 1
ATOM 679 C CA . ASP A 1 91 ? -13.441 0.977 25.536 1.00 90.12 91 ASP A CA 1
ATOM 680 C C . ASP A 1 91 ? -13.456 1.548 26.963 1.00 90.12 91 ASP A C 1
ATOM 682 O O . ASP A 1 91 ? -12.449 1.496 27.679 1.00 90.12 91 ASP A O 1
ATOM 686 N N . TYR A 1 92 ? -14.613 2.037 27.419 1.00 89.75 92 TYR A N 1
ATOM 687 C CA . TYR A 1 92 ? -14.782 2.541 28.779 1.00 89.75 92 TYR A CA 1
ATOM 688 C C . TYR A 1 92 ? -14.596 1.448 29.84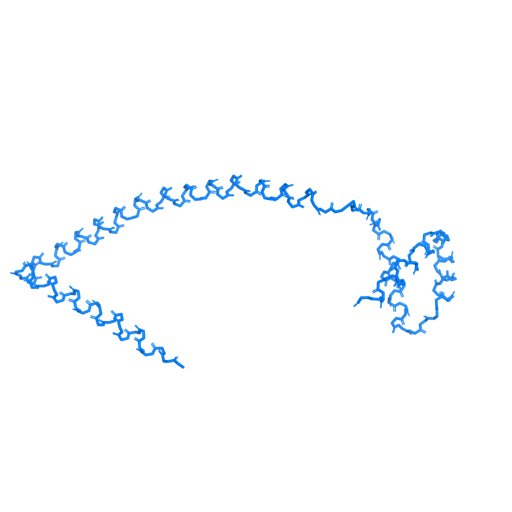3 1.00 89.75 92 TYR A C 1
ATOM 690 O O . TYR A 1 92 ? -13.904 1.667 30.845 1.00 89.75 92 TYR A O 1
ATOM 698 N N . ILE A 1 93 ? -15.171 0.260 29.627 1.00 88.88 93 ILE A N 1
ATOM 699 C CA . ILE A 1 93 ? -15.021 -0.890 30.532 1.00 88.88 93 ILE A CA 1
ATOM 700 C C . ILE A 1 93 ? -13.548 -1.315 30.603 1.00 88.88 93 ILE A C 1
ATOM 702 O O . ILE A 1 93 ? -13.008 -1.495 31.699 1.00 88.88 93 ILE A O 1
ATOM 706 N N . HIS A 1 94 ? -12.861 -1.404 29.459 1.00 89.38 94 HIS A N 1
ATOM 707 C CA . HIS A 1 94 ? -11.431 -1.720 29.410 1.00 89.38 94 HIS A CA 1
ATOM 708 C C . HIS A 1 94 ? -10.584 -0.704 30.180 1.00 89.38 94 HIS A C 1
ATOM 710 O O . HIS A 1 94 ? -9.748 -1.088 31.004 1.00 89.38 94 HIS A O 1
ATOM 716 N N . GLN A 1 95 ? -10.815 0.592 29.956 1.00 90.38 95 GLN A N 1
ATOM 717 C CA . GLN A 1 95 ? -10.062 1.645 30.632 1.00 90.38 95 GLN A CA 1
ATOM 718 C C . GLN A 1 95 ? -10.317 1.655 32.147 1.00 90.38 95 GLN A C 1
ATOM 720 O O . GLN A 1 95 ? -9.399 1.908 32.929 1.00 90.38 95 GLN A O 1
ATOM 725 N N . SER A 1 96 ? -11.544 1.360 32.574 1.00 88.19 96 SER A N 1
ATOM 726 C CA . SER A 1 96 ? -11.911 1.310 33.992 1.00 88.19 96 SER A CA 1
ATOM 727 C C . SER A 1 96 ? -11.271 0.116 34.707 1.00 88.19 96 SER A C 1
ATOM 729 O O . SER A 1 96 ? -10.715 0.278 35.795 1.00 88.19 96 SER A O 1
ATOM 731 N N . ARG A 1 97 ? -11.230 -1.057 34.060 1.00 87.12 97 ARG A N 1
ATOM 732 C CA . ARG A 1 97 ? -10.512 -2.238 34.571 1.00 87.12 97 ARG A CA 1
ATOM 733 C C . ARG A 1 97 ? -9.008 -2.010 34.670 1.00 87.12 97 ARG A C 1
ATOM 735 O O . ARG A 1 97 ? -8.400 -2.400 35.662 1.00 87.12 97 ARG A O 1
ATOM 742 N N . ALA A 1 98 ? -8.409 -1.326 33.691 1.00 88.06 98 ALA A N 1
ATOM 743 C CA . ALA A 1 98 ? -6.990 -0.963 33.734 1.00 88.06 98 ALA A CA 1
ATOM 744 C C . ALA A 1 98 ? -6.646 -0.052 34.928 1.00 88.06 98 ALA A C 1
ATOM 746 O O . ALA A 1 98 ? -5.520 -0.068 35.417 1.00 88.06 98 ALA A O 1
ATOM 747 N N . LYS A 1 99 ? -7.625 0.712 35.429 1.00 90.38 99 LYS A N 1
ATOM 748 C CA . LYS A 1 99 ? -7.507 1.546 36.635 1.00 90.38 99 LYS A CA 1
ATOM 749 C C . LYS A 1 99 ? -7.841 0.797 37.935 1.00 90.38 99 LYS A C 1
ATOM 751 O O . LYS A 1 99 ? -7.828 1.413 38.996 1.00 90.38 99 LYS A O 1
ATOM 756 N N . GLY A 1 100 ? -8.138 -0.503 37.870 1.00 88.88 100 GLY A N 1
ATOM 757 C CA . GLY A 1 100 ? -8.463 -1.331 39.035 1.00 88.88 100 GLY A CA 1
ATOM 758 C C . GLY A 1 100 ? -9.873 -1.117 39.594 1.00 88.88 100 GLY A C 1
ATOM 759 O O . GLY A 1 100 ? -10.132 -1.478 40.740 1.00 88.88 100 GLY A O 1
ATOM 760 N N . VAL A 1 101 ? -10.783 -0.521 38.818 1.00 89.44 101 VAL A N 1
ATOM 761 C CA . VAL A 1 101 ? -12.185 -0.352 39.225 1.00 89.44 101 VAL A CA 1
ATOM 762 C C . VAL A 1 101 ? -12.912 -1.694 39.096 1.00 89.44 101 VAL A C 1
ATOM 764 O O . VAL A 1 101 ? -12.750 -2.385 38.091 1.00 89.44 101 VAL A O 1
ATOM 767 N N . SER A 1 102 ? -13.704 -2.069 40.106 1.00 89.38 102 SER A N 1
ATOM 768 C CA . SER A 1 102 ? -14.523 -3.285 40.068 1.00 89.38 102 SER A CA 1
ATOM 769 C C . SER A 1 102 ? -15.658 -3.172 39.050 1.00 89.38 102 SER A C 1
ATOM 771 O O . SER A 1 102 ? -16.224 -2.096 38.841 1.00 89.38 102 SER A O 1
ATOM 773 N N . ASP A 1 103 ? -16.027 -4.302 38.450 1.00 87.38 103 ASP A N 1
ATOM 774 C CA . ASP A 1 103 ? -17.074 -4.354 37.427 1.00 87.38 103 ASP A CA 1
ATOM 775 C C . ASP A 1 103 ? -18.435 -3.864 37.960 1.00 87.38 103 ASP A C 1
ATOM 777 O O . ASP A 1 103 ? -19.143 -3.158 37.247 1.00 87.38 103 ASP A O 1
ATOM 781 N N . ASP A 1 104 ? -18.752 -4.112 39.236 1.00 89.56 104 ASP A N 1
ATOM 782 C CA . ASP A 1 104 ? -19.980 -3.624 39.890 1.00 89.56 104 ASP A CA 1
ATOM 783 C C . ASP A 1 104 ? -20.044 -2.086 39.966 1.00 89.56 104 ASP A C 1
ATOM 785 O O . ASP A 1 104 ? -21.103 -1.468 39.802 1.00 89.56 104 ASP A O 1
ATOM 789 N N . ASN A 1 105 ? -18.892 -1.441 40.176 1.00 90.25 105 ASN A N 1
ATOM 790 C CA . ASN A 1 105 ? -18.790 0.018 40.209 1.00 90.25 105 ASN A CA 1
ATOM 791 C C . ASN A 1 105 ? -18.924 0.610 38.802 1.00 90.25 105 ASN A C 1
ATOM 793 O O . ASN A 1 105 ? -19.580 1.633 38.620 1.00 90.25 105 ASN A O 1
ATOM 797 N N . VAL A 1 106 ? -18.351 -0.050 37.794 1.00 90.25 106 VAL A N 1
ATOM 798 C CA . VAL A 1 106 ? -18.519 0.345 36.387 1.00 90.25 106 VAL A CA 1
ATOM 799 C C . VAL A 1 106 ? -19.978 0.175 35.957 1.00 90.25 106 VAL A C 1
ATOM 801 O O . VAL A 1 106 ? -20.544 1.072 35.336 1.00 90.25 106 VAL A O 1
ATOM 804 N N . PHE A 1 107 ? -20.615 -0.933 36.343 1.00 91.44 107 PHE A N 1
ATOM 805 C CA . PHE A 1 107 ? -22.012 -1.225 36.032 1.00 91.44 107 PHE A CA 1
ATOM 806 C C . PHE A 1 107 ? -22.966 -0.191 36.641 1.00 91.44 107 PHE A C 1
ATOM 808 O O . PHE A 1 107 ? -23.801 0.379 35.938 1.00 91.44 107 PHE A O 1
ATOM 815 N N . SER A 1 108 ? -22.822 0.089 37.939 1.00 90.75 108 SER A N 1
ATOM 816 C CA . SER A 1 108 ? -23.656 1.078 38.633 1.00 90.75 108 SER A CA 1
ATOM 817 C C . SER A 1 108 ? -23.491 2.485 38.057 1.00 90.75 108 SER A C 1
ATOM 819 O O . SER A 1 108 ? -24.485 3.195 37.900 1.00 90.75 108 SER A O 1
ATOM 821 N N . LEU A 1 109 ? -22.271 2.861 37.664 1.00 90.25 109 LEU A N 1
ATOM 822 C CA . LEU A 1 109 ? -21.987 4.161 37.067 1.00 90.25 109 LEU A CA 1
ATOM 823 C C . LEU A 1 109 ? -22.549 4.284 35.644 1.00 90.25 109 LEU A C 1
ATOM 825 O O . LEU A 1 109 ? -23.146 5.304 35.304 1.00 90.25 109 LEU A O 1
ATOM 829 N N . LEU A 1 110 ? -22.427 3.252 34.808 1.00 90.69 110 LEU A N 1
ATOM 830 C CA . LEU A 1 110 ? -23.044 3.245 33.476 1.00 90.69 110 LEU A CA 1
ATOM 831 C C . LEU A 1 110 ? -24.571 3.324 33.575 1.00 90.69 110 LEU A C 1
ATOM 833 O O . LEU A 1 110 ? -25.193 4.146 32.901 1.00 90.69 110 LEU A O 1
ATOM 837 N N . LYS A 1 111 ? -25.166 2.564 34.498 1.00 92.44 111 LYS A N 1
ATOM 838 C CA . LYS A 1 111 ? -26.602 2.618 34.782 1.00 92.44 111 LYS A CA 1
ATOM 839 C C . LYS A 1 111 ? -27.043 4.003 35.271 1.00 92.44 111 LYS A C 1
ATOM 841 O O . LYS A 1 111 ? -28.055 4.516 34.801 1.00 92.44 111 LYS A O 1
ATOM 846 N N . SER A 1 112 ? -26.279 4.655 36.155 1.00 91.12 112 SER A N 1
ATOM 847 C CA . SER A 1 112 ? -26.600 6.016 36.619 1.00 91.12 112 SER A CA 1
ATOM 848 C C . SER A 1 112 ? -26.463 7.079 35.526 1.00 91.12 112 SER A C 1
ATOM 850 O O . SER A 1 112 ? -27.119 8.112 35.598 1.00 91.12 112 SER A O 1
ATOM 852 N N . ASN A 1 113 ? -25.638 6.824 34.506 1.00 88.75 113 ASN A N 1
ATOM 853 C CA . ASN A 1 113 ? -25.492 7.688 33.331 1.00 88.75 113 ASN A CA 1
ATOM 854 C C . ASN A 1 113 ? -26.575 7.451 32.259 1.00 88.75 113 ASN A C 1
ATOM 856 O O . ASN A 1 113 ? -26.507 8.044 31.186 1.00 88.75 113 ASN A O 1
ATOM 860 N N . GLY A 1 114 ? -27.578 6.610 32.537 1.00 88.50 114 GLY A N 1
ATOM 861 C CA . GLY A 1 114 ? -28.725 6.397 31.651 1.00 88.50 114 GLY A CA 1
ATOM 862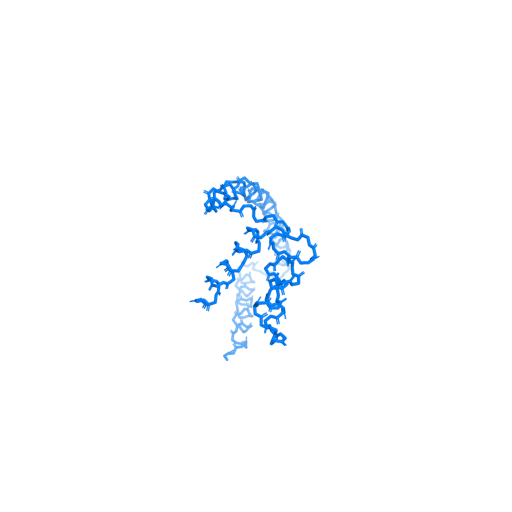 C C . GLY A 1 114 ? -28.509 5.345 30.563 1.00 88.50 114 GLY A C 1
ATOM 863 O O . GLY A 1 114 ? -29.321 5.252 29.645 1.00 88.50 114 GLY A O 1
ATOM 864 N N . TRP A 1 115 ? -27.445 4.542 30.652 1.00 87.69 115 TRP A N 1
ATOM 865 C CA . TRP A 1 115 ? -27.248 3.417 29.741 1.00 87.69 115 TRP A CA 1
ATOM 866 C C . TRP A 1 115 ? -28.232 2.284 30.043 1.00 87.69 115 TRP A C 1
ATOM 868 O O . TRP A 1 115 ? -28.510 1.970 31.203 1.00 87.69 115 TRP A O 1
ATOM 878 N N . ALA A 1 116 ? -28.747 1.653 28.987 1.00 89.75 116 ALA A N 1
ATOM 879 C CA . ALA A 1 116 ? -29.683 0.544 29.108 1.00 89.75 116 ALA A CA 1
ATOM 880 C C . ALA A 1 116 ? -28.981 -0.717 29.645 1.00 89.75 116 ALA A C 1
ATOM 882 O O . ALA A 1 116 ? -27.894 -1.079 29.194 1.00 89.75 116 ALA A O 1
ATOM 883 N N . GLU A 1 117 ? -29.605 -1.402 30.605 1.00 87.25 117 GLU A N 1
ATOM 884 C CA . GLU A 1 117 ? -28.997 -2.535 31.324 1.00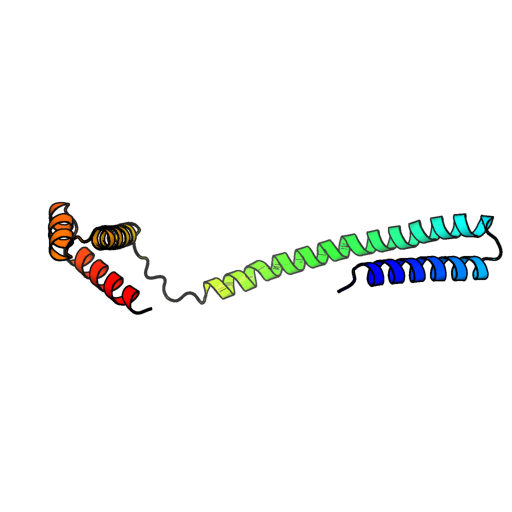 87.25 117 GLU A CA 1
ATOM 885 C C . GLU A 1 117 ? -28.611 -3.702 30.409 1.00 87.25 117 GLU A C 1
ATOM 887 O O . GLU A 1 117 ? -27.580 -4.338 30.627 1.00 87.25 117 GLU A O 1
ATOM 892 N N . ASN A 1 118 ? -29.403 -3.944 29.363 1.00 85.38 118 ASN A N 1
ATOM 893 C CA . ASN A 1 118 ? -29.121 -4.942 28.334 1.00 85.38 118 ASN A CA 1
ATOM 894 C C . ASN A 1 118 ? -27.846 -4.606 27.543 1.00 85.38 118 ASN A C 1
ATOM 896 O O . ASN A 1 118 ? -26.985 -5.464 27.398 1.00 85.38 118 ASN A O 1
ATOM 900 N N . ALA A 1 119 ? -27.670 -3.348 27.126 1.00 83.56 119 AL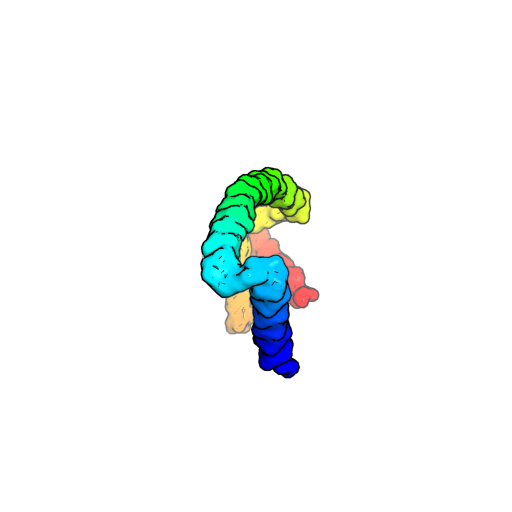A A N 1
ATOM 901 C CA . ALA A 1 119 ? -26.476 -2.909 26.402 1.00 83.56 119 ALA A CA 1
ATOM 902 C C . ALA A 1 119 ? -25.204 -3.015 27.261 1.00 83.56 119 ALA A C 1
ATOM 904 O O . ALA A 1 119 ? -24.134 -3.360 26.758 1.00 83.56 119 ALA A O 1
ATOM 905 N N . ILE A 1 120 ? -25.323 -2.753 28.568 1.00 85.94 120 ILE A N 1
ATOM 906 C CA . ILE A 1 120 ? -24.219 -2.922 29.519 1.00 85.94 120 ILE A CA 1
ATOM 907 C C . ILE A 1 120 ? -23.855 -4.410 29.652 1.00 85.94 120 ILE A C 1
ATOM 909 O O . ILE A 1 120 ? -22.675 -4.750 29.577 1.00 85.94 120 ILE A O 1
ATOM 913 N N . HIS A 1 121 ? -24.843 -5.301 29.807 1.00 87.12 121 HIS A N 1
ATOM 914 C CA . HIS A 1 121 ? -24.611 -6.751 29.870 1.00 87.12 121 HIS A CA 1
ATOM 915 C C . HIS A 1 121 ? -23.951 -7.294 28.599 1.00 87.12 121 HIS A C 1
ATOM 917 O O . HIS A 1 121 ? -22.970 -8.034 28.693 1.00 87.12 121 HIS A O 1
ATOM 923 N N . ASP A 1 122 ? -24.430 -6.874 27.429 1.00 85.44 122 ASP A N 1
ATOM 924 C CA . ASP A 1 122 ? -23.867 -7.281 26.141 1.00 85.44 122 ASP A CA 1
ATOM 925 C C . ASP A 1 122 ? -22.402 -6.836 26.008 1.00 85.44 122 ASP A C 1
ATOM 927 O O . ASP A 1 122 ? -21.544 -7.609 25.577 1.00 85.44 122 ASP A O 1
ATOM 931 N N . ALA A 1 123 ? -22.075 -5.614 26.444 1.00 84.81 123 ALA A N 1
ATOM 932 C CA . ALA A 1 123 ? -20.702 -5.114 26.434 1.00 84.81 123 ALA A CA 1
ATOM 933 C C . ALA A 1 123 ? -19.783 -5.878 27.403 1.00 84.81 123 ALA A C 1
ATOM 935 O O . ALA A 1 123 ? -18.666 -6.232 27.026 1.00 84.81 123 ALA A O 1
ATOM 936 N N . PHE A 1 124 ? -20.236 -6.196 28.621 1.00 85.94 124 PHE A N 1
ATOM 937 C CA . PHE A 1 124 ? -19.454 -7.028 29.546 1.00 85.94 124 PHE A CA 1
ATOM 938 C C . PHE A 1 124 ? -19.235 -8.451 29.014 1.00 85.94 124 PHE A C 1
ATOM 940 O O . PHE A 1 124 ? -18.139 -8.992 29.181 1.00 85.94 124 PHE A O 1
ATOM 947 N N . GLY A 1 125 ? -20.234 -9.031 28.340 1.00 84.31 125 GLY A N 1
ATOM 948 C CA . GLY A 1 125 ? -20.115 -10.326 27.668 1.00 84.31 125 GLY A CA 1
ATOM 949 C C . GLY A 1 125 ? -19.041 -10.315 26.577 1.00 84.31 125 GLY A C 1
ATOM 950 O O . GLY A 1 125 ? -18.165 -11.180 26.562 1.00 84.31 125 GLY A O 1
ATOM 951 N N . LEU A 1 126 ? -19.035 -9.285 25.727 1.00 81.38 126 LEU A N 1
ATOM 952 C CA . LEU A 1 126 ? -18.027 -9.117 24.672 1.00 81.38 126 LEU A CA 1
ATOM 953 C C . LEU A 1 126 ? -16.612 -8.934 25.240 1.00 81.38 126 LEU A C 1
ATOM 955 O O . LEU A 1 126 ? -15.668 -9.577 24.779 1.00 81.38 126 LEU A O 1
ATOM 959 N N . VAL A 1 127 ? -16.454 -8.121 26.287 1.00 82.81 127 VAL A N 1
ATOM 960 C CA . VAL A 1 127 ? -15.152 -7.917 26.946 1.00 82.81 127 VAL A CA 1
ATOM 961 C C . VAL A 1 127 ? -14.639 -9.211 27.595 1.00 82.81 127 VAL A C 1
ATOM 963 O O . VAL A 1 127 ? -13.431 -9.452 27.604 1.00 82.81 127 VAL A O 1
ATOM 966 N N . ALA A 1 128 ? -15.520 -10.057 28.141 1.00 79.19 128 ALA A N 1
ATOM 967 C CA . ALA A 1 128 ? -15.125 -11.349 28.706 1.00 79.19 128 ALA A CA 1
ATOM 968 C C . ALA A 1 128 ? -14.567 -12.297 27.632 1.00 79.19 128 ALA A C 1
ATOM 970 O O . ALA A 1 128 ? -13.524 -12.907 27.852 1.00 79.19 128 ALA A O 1
ATOM 971 N N . THR A 1 129 ? -15.198 -12.349 26.453 1.00 70.56 129 THR A N 1
ATOM 972 C CA . THR A 1 129 ? -14.737 -13.198 25.337 1.00 70.56 129 THR A CA 1
ATOM 973 C C . THR A 1 129 ? -13.398 -12.756 24.737 1.00 70.56 129 THR A C 1
ATOM 975 O O . THR A 1 129 ? -12.622 -13.593 24.290 1.00 70.56 129 THR A O 1
ATOM 978 N N . HIS A 1 130 ? -13.072 -11.460 24.783 1.00 60.00 130 HIS A N 1
ATOM 979 C CA . HIS A 1 130 ? -11.819 -10.918 24.240 1.00 60.00 130 HIS A CA 1
ATOM 980 C C . HIS A 1 130 ? -10.585 -11.125 25.135 1.00 60.00 130 HIS A C 1
ATOM 982 O O . HIS A 1 130 ? -9.472 -10.815 24.717 1.00 60.00 130 HIS A O 1
ATOM 988 N N . LYS A 1 131 ? -10.755 -11.617 26.369 1.00 56.16 131 LYS A N 1
ATOM 989 C CA . LYS A 1 131 ? -9.647 -11.850 27.312 1.00 56.16 131 LYS A CA 1
ATOM 990 C C . LYS A 1 131 ? -8.983 -13.228 27.135 1.00 56.16 131 LYS A C 1
ATOM 992 O O . LYS A 1 131 ? -7.954 -13.474 27.758 1.00 56.16 131 LYS A O 1
ATOM 997 N N . GLU A 1 132 ? -9.561 -14.117 26.325 1.00 47.62 132 GLU A N 1
ATOM 998 C CA . GLU A 1 132 ? -9.104 -15.509 26.148 1.00 47.62 132 GLU A CA 1
ATOM 999 C C . GLU A 1 132 ? -8.245 -15.754 24.889 1.00 47.62 132 GLU A C 1
ATOM 1001 O O . GLU A 1 132 ? -7.878 -16.896 24.611 1.00 47.62 132 GLU A O 1
ATOM 1006 N N . THR A 1 133 ? -7.872 -14.701 24.156 1.00 43.03 133 THR A N 1
ATOM 1007 C CA . THR A 1 133 ? -6.903 -14.741 23.039 1.00 43.03 133 THR A CA 1
ATOM 1008 C C . THR A 1 133 ? -5.703 -13.863 23.330 1.00 43.03 133 THR A C 1
ATOM 1010 O O . THR A 1 133 ? -4.566 -14.320 23.083 1.00 43.03 133 THR A O 1
#